Protein AF-A0A381I9R9-F1 (afdb_monomer)

Secondary structure (DSSP, 8-state):
-PPPPSS-----SSHHHHHHHHHHHTT-HHHHHHTTTGGG-HHHHHHHHHHHHTS-HHHHHHHHHHH--HHHHHHHHHH--

Foldseek 3Di:
DDDDDPDDDDDQPDDLLVVLVVCLVVLNNVCVCPVVVLVVDPVSVVSNLVSLLPDDPVSVVSSCVSVVDPVSVVVNVVSVD

pLDDT: mean 90.08, std 7.66, range [56.59, 96.25]

Sequence (81 aa):
MLLKRDEKIITPANSVHRAVLMAIEKGQLQNLIFDNNALASHRAMGAILSAILKLEPAKKILASKQLKSVYLDKLLSMNDK

Solvent-accessible surface area (backbone atoms only — not comparable to full-atom values): 4953 Å² total; per-residue (Å²): 134,91,79,81,71,93,71,82,86,83,74,64,91,43,71,63,41,40,52,53,51,54,22,48,76,69,73,36,49,52,53,62,39,63,76,64,49,25,78,82,31,68,68,51,40,52,50,51,52,54,36,50,73,71,45,56,70,71,58,38,53,52,43,42,69,68,62,69,41,74,65,59,51,52,53,49,65,64,70,79,108

Organism: Clostridioides difficile (NCBI:txid1496)

Radius of gyration: 14.6 Å; Cα contacts (8 Å, |Δi|>4): 50; chains: 1; bounding box: 42×41×31 Å

Structure (mmCIF, N/CA/C/O backbone):
data_AF-A0A381I9R9-F1
#
_entry.id   AF-A0A381I9R9-F1
#
loop_
_atom_site.group_PDB
_atom_site.id
_atom_site.type_symbol
_atom_site.label_atom_id
_atom_site.label_alt_id
_atom_site.label_comp_id
_atom_site.label_asym_id
_atom_site.label_entity_id
_atom_site.label_seq_id
_atom_site.pdbx_PDB_ins_code
_atom_site.Cartn_x
_atom_site.Cartn_y
_atom_site.Cartn_z
_atom_site.occupancy
_atom_site.B_iso_or_equiv
_atom_site.auth_seq_id
_atom_site.auth_comp_id
_atom_site.auth_asym_id
_atom_site.auth_atom_id
_atom_site.pdbx_PDB_model_num
ATOM 1 N N . MET A 1 1 ? -30.143 32.445 -2.273 1.00 63.62 1 MET A N 1
ATOM 2 C CA . MET A 1 1 ? -29.344 31.968 -1.121 1.00 63.62 1 MET A CA 1
ATOM 3 C C . MET A 1 1 ? -28.531 30.762 -1.565 1.00 63.62 1 MET A C 1
ATOM 5 O O . MET A 1 1 ? -29.103 29.886 -2.198 1.00 63.62 1 MET A O 1
ATOM 9 N N . LEU A 1 2 ? -27.224 30.724 -1.289 1.00 74.00 2 LEU A N 1
ATOM 10 C CA . LEU A 1 2 ? -26.395 29.538 -1.539 1.00 74.00 2 LEU A CA 1
ATOM 11 C C . LEU A 1 2 ? -26.636 28.526 -0.411 1.00 74.00 2 LEU A C 1
ATOM 13 O O . LEU A 1 2 ? -26.393 28.836 0.752 1.00 74.00 2 LEU A O 1
ATOM 17 N N . LEU A 1 3 ? -27.137 27.340 -0.755 1.00 81.88 3 LEU A N 1
ATOM 18 C CA . LEU A 1 3 ? -27.315 26.228 0.179 1.00 81.88 3 LEU A CA 1
ATOM 19 C C . LEU A 1 3 ? -25.996 25.454 0.285 1.00 81.88 3 LEU A C 1
ATOM 21 O O . LEU A 1 3 ? -25.366 25.133 -0.724 1.00 81.88 3 LEU A O 1
ATOM 25 N N . LYS A 1 4 ? -25.552 25.181 1.513 1.00 81.12 4 LYS A N 1
ATOM 26 C CA . LYS A 1 4 ? -24.344 24.390 1.764 1.00 81.12 4 LYS A CA 1
ATOM 27 C C . LYS A 1 4 ? -24.654 22.924 1.454 1.00 81.12 4 LYS A C 1
ATOM 29 O O . LYS A 1 4 ? -25.679 22.419 1.891 1.00 81.12 4 LYS A O 1
ATOM 34 N N . ARG A 1 5 ? -23.784 22.252 0.694 1.00 80.19 5 ARG A N 1
ATOM 35 C CA . ARG A 1 5 ? -23.942 20.823 0.381 1.00 80.19 5 ARG A CA 1
ATOM 36 C C . ARG A 1 5 ? -23.780 19.997 1.660 1.00 80.19 5 ARG A C 1
ATOM 38 O O . ARG A 1 5 ? -22.813 20.231 2.386 1.00 80.19 5 ARG A O 1
ATOM 45 N N . ASP A 1 6 ? -24.678 19.038 1.887 1.00 82.38 6 ASP A N 1
ATOM 46 C CA . ASP A 1 6 ? -24.672 18.184 3.087 1.00 82.38 6 ASP A CA 1
ATOM 47 C C . ASP A 1 6 ? -23.374 17.384 3.231 1.00 82.38 6 ASP A C 1
ATOM 49 O O . ASP A 1 6 ? -22.843 17.226 4.327 1.00 82.38 6 ASP A O 1
ATOM 53 N N . GLU A 1 7 ? -22.803 16.942 2.111 1.00 81.12 7 GLU A N 1
ATOM 54 C CA . GLU A 1 7 ? -21.593 16.131 2.107 1.00 81.12 7 GLU A CA 1
ATOM 55 C C . GLU A 1 7 ? -20.448 16.857 1.396 1.00 81.12 7 GLU A C 1
ATOM 57 O O . GLU A 1 7 ? -20.593 17.343 0.271 1.00 81.12 7 GLU A O 1
ATOM 62 N N . LYS A 1 8 ? -19.267 16.917 2.009 1.00 75.38 8 LYS A N 1
ATOM 63 C CA . LYS A 1 8 ? -18.089 17.561 1.417 1.00 75.38 8 LYS A CA 1
ATOM 64 C C . LYS A 1 8 ? -17.180 16.497 0.800 1.00 75.38 8 LYS A C 1
ATOM 66 O O . LYS A 1 8 ? -16.563 15.728 1.525 1.00 75.38 8 LYS A O 1
ATOM 71 N N . ILE A 1 9 ? -17.066 16.471 -0.531 1.00 77.56 9 ILE A N 1
ATOM 72 C CA . ILE A 1 9 ? -16.108 15.584 -1.214 1.00 77.56 9 ILE A CA 1
ATOM 73 C C . ILE A 1 9 ? -14.701 16.138 -0.989 1.00 77.56 9 ILE A C 1
ATOM 75 O O . ILE A 1 9 ? -14.377 17.229 -1.461 1.00 77.56 9 ILE A O 1
ATOM 79 N N . ILE A 1 10 ? -13.866 15.391 -0.268 1.00 75.75 10 ILE A N 1
ATOM 80 C CA . ILE A 1 10 ? -12.444 15.706 -0.117 1.00 75.75 10 ILE A CA 1
ATOM 81 C C . ILE A 1 10 ? -11.708 15.135 -1.328 1.00 75.75 10 ILE A C 1
ATOM 83 O O . ILE A 1 10 ? -11.660 13.923 -1.534 1.00 75.75 10 ILE A O 1
ATOM 87 N N . THR A 1 11 ? -11.137 16.011 -2.150 1.00 79.56 11 THR A N 1
ATOM 88 C CA . THR A 1 11 ? -10.336 15.593 -3.301 1.00 79.56 11 THR A CA 1
ATOM 89 C C . THR A 1 11 ? -8.958 15.099 -2.856 1.00 79.56 11 THR A C 1
ATOM 91 O O . THR A 1 11 ? -8.363 15.695 -1.954 1.00 79.56 11 THR A O 1
ATOM 94 N N . PRO A 1 12 ? -8.393 14.071 -3.512 1.00 84.06 12 PRO A N 1
ATOM 95 C CA . PRO A 1 12 ? -7.027 13.637 -3.244 1.00 84.06 12 PRO A CA 1
ATOM 96 C C . PRO A 1 12 ? -6.022 14.778 -3.443 1.00 84.06 12 PRO A C 1
ATOM 98 O O . PRO A 1 12 ? -6.102 15.518 -4.423 1.00 84.06 12 PRO A O 1
ATOM 101 N N . ALA A 1 13 ? -5.044 14.888 -2.542 1.00 86.44 13 ALA A N 1
ATOM 102 C CA . ALA A 1 13 ? -4.100 16.009 -2.518 1.00 86.44 13 ALA A CA 1
ATOM 103 C C . ALA A 1 13 ? -3.130 16.052 -3.717 1.00 86.44 13 ALA A C 1
ATOM 105 O O . ALA A 1 13 ? -2.558 17.098 -4.010 1.00 86.44 13 ALA A O 1
ATOM 106 N N . ASN A 1 14 ? -2.897 14.920 -4.389 1.00 91.81 14 ASN A N 1
ATOM 107 C CA . ASN A 1 14 ? -2.073 14.836 -5.596 1.00 91.81 14 ASN A CA 1
ATOM 108 C C . ASN A 1 14 ? -2.406 13.578 -6.421 1.00 91.81 14 ASN A C 1
ATOM 110 O O . ASN A 1 14 ? -3.175 12.713 -5.990 1.00 91.81 14 ASN A O 1
ATOM 114 N N . SER A 1 15 ? -1.795 13.461 -7.603 1.00 92.44 15 SER A N 1
ATOM 115 C CA . SER A 1 15 ? -2.034 12.356 -8.540 1.00 92.44 15 SER A CA 1
ATOM 116 C C . SER A 1 15 ? -1.641 10.984 -7.990 1.00 92.44 15 SER A C 1
ATOM 118 O O . SER A 1 15 ? -2.342 10.011 -8.252 1.00 92.44 15 SER A O 1
ATOM 120 N N . VAL A 1 16 ? -0.564 10.891 -7.199 1.00 93.38 16 VAL A N 1
ATOM 121 C CA . VAL A 1 16 ? -0.132 9.618 -6.592 1.00 93.38 16 VAL A CA 1
ATOM 122 C C . VAL A 1 16 ? -1.146 9.167 -5.549 1.00 93.38 16 VAL A C 1
ATOM 124 O O . VAL A 1 16 ? -1.596 8.028 -5.585 1.00 93.38 16 VAL A O 1
ATOM 127 N N . HIS A 1 17 ? -1.571 10.081 -4.674 1.00 94.06 17 HIS A N 1
ATOM 128 C CA . HIS A 1 17 ? -2.621 9.833 -3.693 1.00 94.06 17 HIS A CA 1
ATOM 129 C C . HIS A 1 17 ? -3.889 9.341 -4.400 1.00 94.06 17 HIS A C 1
ATOM 131 O O . HIS A 1 17 ? -4.438 8.306 -4.028 1.00 94.06 17 HIS A O 1
ATOM 137 N N . ARG A 1 18 ? -4.317 10.028 -5.467 1.00 94.31 18 ARG A N 1
ATOM 138 C CA . ARG A 1 18 ? -5.479 9.620 -6.267 1.00 94.31 18 ARG A CA 1
ATOM 139 C C . ARG A 1 18 ? -5.317 8.209 -6.837 1.00 94.31 18 ARG A C 1
ATOM 141 O O . ARG A 1 18 ? -6.234 7.406 -6.705 1.00 94.31 18 ARG A O 1
ATOM 148 N N . ALA A 1 19 ? -4.185 7.908 -7.471 1.00 95.00 19 ALA A N 1
ATOM 149 C CA . ALA A 1 19 ? -3.932 6.604 -8.080 1.00 95.00 19 ALA A CA 1
ATOM 150 C C . ALA A 1 19 ? -3.948 5.473 -7.042 1.00 95.00 19 ALA A C 1
ATOM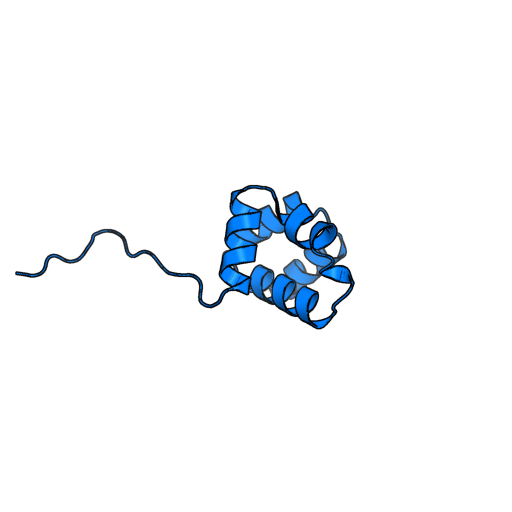 152 O O . ALA A 1 19 ? -4.606 4.458 -7.255 1.00 95.00 19 ALA A O 1
ATOM 153 N N . VAL A 1 20 ? -3.291 5.681 -5.898 1.00 95.62 20 VAL A N 1
ATOM 154 C CA . VAL A 1 20 ? -3.247 4.717 -4.791 1.00 95.62 20 VAL A CA 1
ATOM 155 C C . VAL A 1 20 ? -4.635 4.488 -4.198 1.00 95.62 20 VAL A C 1
ATOM 157 O O . VAL A 1 20 ? -5.033 3.338 -4.036 1.00 95.62 20 VAL A O 1
ATOM 160 N N . LEU A 1 21 ? -5.397 5.555 -3.932 1.00 94.94 21 LEU A N 1
ATOM 161 C CA . LEU A 1 21 ? -6.774 5.440 -3.445 1.00 94.94 21 LEU A CA 1
ATOM 162 C C . LEU A 1 21 ? -7.647 4.627 -4.400 1.00 94.94 21 LEU A C 1
ATOM 164 O O . LEU A 1 21 ? -8.271 3.660 -3.974 1.00 94.94 21 LEU A O 1
ATOM 168 N N . MET A 1 22 ? -7.641 4.975 -5.690 1.00 94.50 22 MET A N 1
ATOM 169 C CA . MET A 1 22 ? -8.433 4.262 -6.694 1.00 94.50 22 MET A CA 1
ATOM 170 C C . MET A 1 22 ? -8.023 2.792 -6.802 1.00 94.50 22 MET A C 1
ATOM 172 O O . MET A 1 22 ? -8.882 1.926 -6.942 1.00 94.50 22 MET A O 1
ATOM 176 N N . ALA A 1 23 ? -6.722 2.497 -6.743 1.00 96.25 23 ALA A N 1
ATOM 177 C CA . ALA A 1 23 ? -6.230 1.129 -6.812 1.00 96.25 23 ALA A CA 1
ATOM 178 C C . ALA A 1 23 ? -6.676 0.306 -5.596 1.00 96.25 23 ALA A C 1
ATOM 180 O O . ALA A 1 23 ? -7.137 -0.818 -5.767 1.00 96.25 23 ALA A O 1
ATOM 181 N N . ILE A 1 24 ? -6.615 0.873 -4.387 1.00 95.88 24 ILE A N 1
ATOM 182 C CA . ILE A 1 24 ? -7.094 0.215 -3.164 1.00 95.88 24 ILE A CA 1
ATOM 183 C C . ILE A 1 24 ? -8.605 -0.024 -3.233 1.00 95.88 24 ILE A C 1
ATOM 185 O O . ILE A 1 24 ? -9.060 -1.134 -2.974 1.00 95.88 24 ILE A O 1
ATOM 189 N N . GLU A 1 25 ? -9.384 0.987 -3.616 1.00 94.00 25 GLU A N 1
ATOM 190 C CA . GLU A 1 25 ? -10.848 0.890 -3.700 1.00 94.00 25 GLU A CA 1
ATOM 191 C C . GLU A 1 25 ? -11.301 -0.156 -4.729 1.00 94.00 25 GLU A C 1
ATOM 193 O O . GLU A 1 25 ? -12.306 -0.829 -4.522 1.00 94.00 25 GLU A O 1
ATOM 198 N N . LYS A 1 26 ? -10.527 -0.350 -5.803 1.00 95.88 26 LYS A N 1
ATOM 199 C CA . LYS A 1 26 ? -10.795 -1.350 -6.848 1.00 95.88 26 LYS A CA 1
ATOM 200 C C . LYS A 1 26 ? -10.154 -2.719 -6.608 1.00 95.88 26 LYS A C 1
ATOM 202 O O . LYS A 1 26 ? -10.330 -3.608 -7.434 1.00 95.88 26 LYS A O 1
ATOM 207 N N . GLY A 1 27 ? -9.380 -2.906 -5.541 1.00 95.75 27 GLY A N 1
ATOM 208 C CA . GLY A 1 27 ? -8.655 -4.164 -5.325 1.00 95.75 27 GLY A CA 1
ATOM 209 C C . GLY A 1 27 ? -7.441 -4.377 -6.239 1.00 95.75 27 GLY A C 1
ATOM 210 O O . GLY A 1 27 ? -6.941 -5.492 -6.332 1.00 95.75 27 GLY A O 1
ATOM 211 N N . GLN A 1 28 ? -6.964 -3.334 -6.923 1.00 95.88 28 GLN A N 1
ATOM 212 C CA .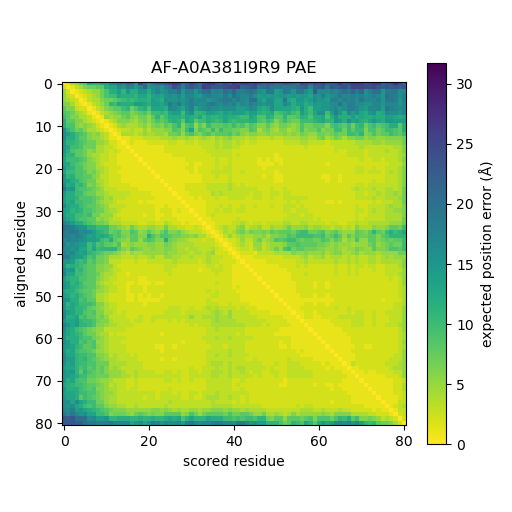 GLN A 1 28 ? -5.892 -3.387 -7.927 1.00 95.88 28 GLN A CA 1
ATOM 213 C C . GLN A 1 28 ? -4.573 -2.767 -7.444 1.00 95.88 28 GLN A C 1
ATOM 215 O O . GLN A 1 28 ? -3.751 -2.320 -8.247 1.00 95.88 28 GLN A O 1
ATOM 220 N N . LEU A 1 29 ? -4.342 -2.719 -6.127 1.00 95.25 29 LEU A N 1
ATOM 221 C CA . LEU A 1 29 ? -3.096 -2.177 -5.576 1.00 95.25 29 LEU A CA 1
ATOM 222 C C . LEU A 1 29 ? -1.857 -2.944 -6.068 1.00 95.25 29 LEU A C 1
ATOM 224 O O . LEU A 1 29 ? -0.817 -2.336 -6.313 1.00 95.25 29 LEU A O 1
ATOM 228 N N . GLN A 1 30 ? -1.976 -4.261 -6.255 1.00 93.19 30 GLN A N 1
ATOM 229 C CA . GLN A 1 30 ? -0.897 -5.091 -6.791 1.00 93.19 30 GLN A CA 1
ATOM 230 C C . GLN A 1 30 ? -0.544 -4.678 -8.226 1.00 93.19 30 GLN A C 1
ATOM 232 O O . GLN A 1 30 ? 0.615 -4.387 -8.499 1.00 93.19 30 GLN A O 1
ATOM 237 N N . ASN A 1 31 ? -1.534 -4.539 -9.111 1.00 94.31 31 ASN A N 1
ATOM 238 C CA . ASN A 1 31 ? -1.333 -4.083 -10.490 1.00 94.31 31 ASN A CA 1
ATOM 239 C C . ASN A 1 31 ? -0.671 -2.702 -10.549 1.00 94.31 31 ASN A C 1
ATOM 241 O O . ASN A 1 31 ? 0.235 -2.470 -11.344 1.00 94.31 31 ASN A O 1
ATOM 245 N N . LEU A 1 32 ? -1.071 -1.781 -9.661 1.00 93.38 32 LEU A N 1
ATOM 246 C CA . LEU A 1 32 ? -0.446 -0.460 -9.589 1.00 93.38 32 LEU A CA 1
ATOM 247 C C . LEU A 1 32 ? 1.069 -0.556 -9.335 1.00 93.38 32 LEU A C 1
ATOM 249 O O . LEU A 1 32 ? 1.824 0.242 -9.888 1.00 93.38 32 LEU A O 1
ATOM 253 N N . ILE A 1 33 ? 1.500 -1.515 -8.513 1.00 91.50 33 ILE A N 1
ATOM 254 C CA . ILE A 1 33 ? 2.892 -1.678 -8.086 1.00 91.50 33 ILE A CA 1
ATOM 255 C C . ILE A 1 33 ? 3.705 -2.525 -9.075 1.00 91.50 33 ILE A C 1
ATOM 257 O O . ILE A 1 33 ? 4.811 -2.130 -9.453 1.00 91.50 33 ILE A O 1
ATOM 261 N N . PHE A 1 34 ? 3.177 -3.682 -9.472 1.00 90.12 34 PHE A N 1
ATOM 262 C CA . PHE A 1 34 ? 3.910 -4.682 -10.245 1.00 90.12 34 PHE A CA 1
ATOM 263 C C . PHE A 1 34 ? 3.797 -4.442 -11.754 1.00 90.12 34 PHE A C 1
ATOM 265 O O . PHE A 1 34 ? 4.822 -4.417 -12.431 1.00 90.12 34 PHE A O 1
ATOM 272 N N . ASP A 1 35 ? 2.598 -4.157 -12.270 1.00 87.12 35 ASP A N 1
ATOM 273 C CA . ASP A 1 35 ? 2.374 -4.043 -13.722 1.00 87.12 35 ASP A CA 1
ATOM 274 C C . ASP A 1 35 ? 2.918 -2.723 -14.297 1.00 87.12 35 ASP A C 1
ATOM 276 O O . ASP A 1 35 ? 3.250 -2.641 -15.477 1.00 87.12 35 ASP A O 1
ATOM 280 N N . ASN A 1 36 ? 3.063 -1.685 -13.465 1.00 83.31 36 ASN A N 1
ATOM 281 C CA . ASN A 1 36 ? 3.581 -0.374 -13.884 1.00 83.31 36 ASN A CA 1
ATOM 282 C C . ASN A 1 36 ? 5.078 -0.177 -13.599 1.0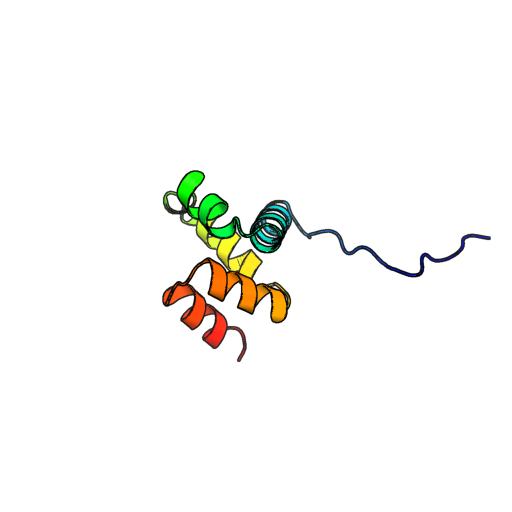0 83.31 36 ASN A C 1
ATOM 284 O O . ASN A 1 36 ? 5.553 0.960 -13.587 1.00 83.31 36 ASN A O 1
ATOM 288 N N . ASN A 1 37 ? 5.826 -1.252 -13.321 1.00 81.12 37 ASN A N 1
ATOM 289 C CA . ASN A 1 37 ? 7.252 -1.192 -12.980 1.00 81.12 37 ASN A CA 1
ATOM 290 C C . ASN A 1 37 ? 7.572 -0.217 -11.829 1.00 81.12 37 ASN A C 1
ATOM 292 O O . ASN A 1 37 ? 8.663 0.352 -11.773 1.00 81.12 37 ASN A O 1
ATOM 296 N N . ALA A 1 38 ? 6.650 -0.013 -10.881 1.00 84.25 38 ALA A N 1
ATOM 297 C CA . ALA A 1 38 ? 6.872 0.935 -9.789 1.00 84.25 38 ALA A CA 1
ATOM 298 C C . ALA A 1 38 ? 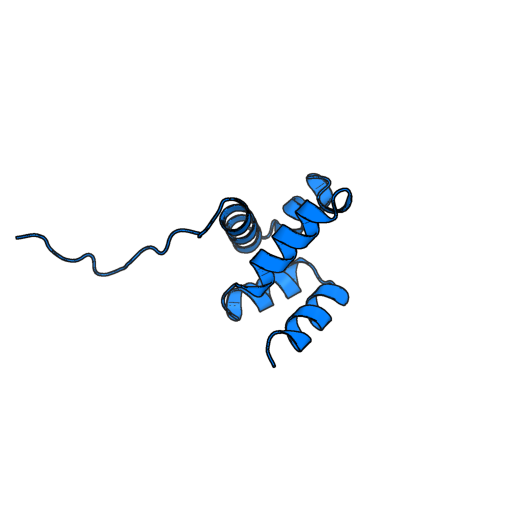8.050 0.506 -8.896 1.00 84.25 38 ALA A C 1
ATOM 300 O O . ALA A 1 38 ? 8.743 1.354 -8.338 1.00 84.25 38 ALA A O 1
ATOM 301 N N . LEU A 1 39 ? 8.317 -0.802 -8.812 1.00 84.25 39 LEU A N 1
ATOM 302 C CA . LEU A 1 39 ? 9.494 -1.369 -8.144 1.00 84.25 39 LEU A CA 1
ATOM 303 C C . LEU A 1 39 ? 10.822 -0.960 -8.790 1.00 84.25 39 LEU A C 1
ATOM 305 O O . LEU A 1 39 ? 11.819 -0.841 -8.085 1.00 84.25 39 LEU A O 1
ATOM 309 N N . ALA A 1 40 ? 10.840 -0.703 -10.101 1.00 87.12 40 ALA A N 1
ATOM 310 C CA . ALA A 1 40 ? 12.047 -0.278 -10.809 1.00 87.12 40 ALA A CA 1
ATOM 311 C C . ALA A 1 40 ?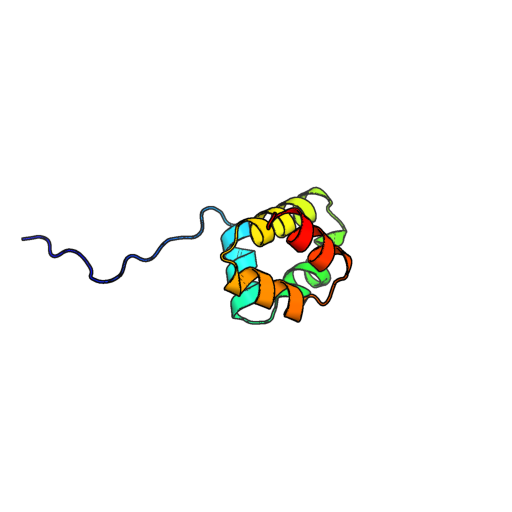 12.441 1.174 -10.481 1.00 87.12 40 ALA A C 1
ATOM 313 O O . ALA A 1 40 ? 13.523 1.626 -10.846 1.00 87.12 40 ALA A O 1
ATOM 314 N N . SER A 1 41 ? 11.577 1.920 -9.780 1.00 92.12 41 SER A N 1
ATOM 315 C CA . SER A 1 41 ? 11.839 3.292 -9.364 1.00 92.12 41 SER A CA 1
ATOM 316 C C . SER A 1 41 ? 11.652 3.458 -7.861 1.00 92.12 41 SER A C 1
ATOM 318 O O . SER A 1 41 ? 10.534 3.542 -7.351 1.00 92.12 41 SER A O 1
ATOM 320 N N . HIS A 1 42 ? 12.764 3.642 -7.147 1.00 90.94 42 HIS A N 1
ATOM 321 C CA . HIS A 1 42 ? 12.745 3.999 -5.725 1.00 90.94 42 HIS A CA 1
ATOM 322 C C . HIS A 1 42 ? 11.873 5.228 -5.443 1.00 90.94 42 HIS A C 1
ATOM 324 O O . HIS A 1 42 ? 11.151 5.265 -4.448 1.00 90.94 42 HIS A O 1
ATOM 330 N N . ARG A 1 43 ? 11.891 6.223 -6.343 1.00 91.88 43 ARG A N 1
ATOM 331 C CA . ARG A 1 43 ? 11.072 7.432 -6.211 1.00 91.88 43 ARG A CA 1
ATOM 332 C C . ARG A 1 43 ? 9.581 7.123 -6.338 1.00 91.88 43 ARG A C 1
ATOM 334 O O . ARG A 1 43 ? 8.794 7.650 -5.554 1.00 91.88 43 ARG A O 1
ATOM 341 N N . ALA A 1 44 ? 9.191 6.288 -7.302 1.00 92.81 44 ALA A N 1
ATOM 342 C CA . ALA A 1 44 ? 7.794 5.894 -7.473 1.00 92.81 44 ALA A CA 1
ATOM 343 C C . ALA A 1 44 ? 7.301 5.089 -6.265 1.00 92.81 44 ALA A C 1
ATOM 345 O O . ALA A 1 44 ? 6.274 5.430 -5.678 1.00 92.81 44 ALA A O 1
ATOM 346 N N . MET A 1 45 ? 8.073 4.089 -5.834 1.00 93.94 45 MET A N 1
ATOM 347 C CA . MET A 1 45 ? 7.733 3.274 -4.671 1.00 93.94 45 MET A CA 1
ATOM 348 C C . MET A 1 45 ? 7.650 4.107 -3.387 1.00 93.94 45 MET A C 1
ATOM 350 O O . MET A 1 45 ? 6.680 3.997 -2.639 1.00 93.94 45 MET A O 1
ATOM 354 N N . GLY A 1 46 ? 8.610 5.008 -3.160 1.00 94.69 46 GLY A N 1
ATOM 355 C CA . GLY A 1 46 ? 8.586 5.927 -2.023 1.00 94.69 46 GLY A CA 1
ATOM 356 C C . GLY A 1 46 ? 7.339 6.814 -2.014 1.00 94.69 46 GLY A C 1
ATOM 357 O O . GLY A 1 46 ? 6.727 7.004 -0.962 1.00 94.69 46 GLY A O 1
ATOM 358 N N . ALA A 1 47 ? 6.908 7.304 -3.180 1.00 94.81 47 ALA A N 1
ATOM 359 C CA . ALA A 1 47 ? 5.688 8.098 -3.303 1.00 94.81 47 ALA A CA 1
ATOM 360 C C . ALA A 1 47 ? 4.417 7.273 -3.030 1.00 94.81 47 ALA A C 1
ATOM 362 O O . ALA A 1 47 ? 3.524 7.756 -2.333 1.00 94.81 47 ALA A O 1
ATOM 363 N N . ILE A 1 48 ? 4.344 6.033 -3.530 1.00 94.81 48 ILE A N 1
ATOM 364 C CA . ILE A 1 48 ? 3.218 5.116 -3.288 1.00 94.81 48 ILE A CA 1
ATOM 365 C C . ILE A 1 48 ? 3.111 4.783 -1.798 1.00 94.81 48 ILE A C 1
ATOM 367 O O . ILE A 1 48 ? 2.051 4.969 -1.203 1.00 94.81 48 ILE A O 1
ATOM 371 N N . LEU A 1 49 ? 4.208 4.356 -1.170 1.00 94.62 49 LEU A N 1
ATOM 372 C CA . LEU A 1 49 ? 4.231 4.019 0.255 1.00 94.62 49 LEU A CA 1
ATOM 373 C C . LEU A 1 49 ? 3.894 5.233 1.127 1.00 94.62 49 LEU A C 1
ATOM 375 O O . LEU A 1 49 ? 3.082 5.128 2.042 1.00 94.62 49 LEU A O 1
ATOM 379 N N . SER A 1 50 ? 4.439 6.408 0.796 1.00 94.44 50 SER A N 1
ATOM 380 C CA . SER A 1 50 ? 4.100 7.660 1.485 1.00 94.44 50 SER A CA 1
ATOM 381 C C . SER A 1 50 ? 2.620 8.012 1.358 1.00 94.44 50 SER A C 1
ATOM 383 O O . SER A 1 50 ? 2.041 8.564 2.292 1.00 94.44 50 SER A O 1
ATOM 385 N N . ALA A 1 51 ? 1.999 7.723 0.210 1.00 95.31 51 ALA A N 1
ATOM 386 C CA . ALA A 1 51 ? 0.567 7.916 0.035 1.00 95.31 51 ALA A CA 1
ATOM 387 C C . ALA A 1 51 ? -0.228 6.946 0.918 1.00 95.31 51 ALA A C 1
ATOM 389 O O . ALA A 1 51 ? -1.120 7.408 1.620 1.00 95.31 51 ALA A O 1
ATOM 390 N N . ILE A 1 52 ? 0.138 5.656 0.957 1.00 95.31 52 ILE A N 1
ATOM 391 C CA . ILE A 1 52 ? -0.505 4.637 1.810 1.00 95.31 52 ILE A CA 1
ATOM 392 C C . ILE A 1 52 ? -0.418 5.020 3.296 1.00 95.31 52 ILE A C 1
ATOM 394 O O . ILE A 1 52 ? -1.419 4.960 4.007 1.00 95.31 52 ILE A O 1
ATOM 398 N N . LEU A 1 53 ? 0.747 5.481 3.761 1.00 94.38 53 LEU A N 1
ATOM 399 C CA . LEU A 1 53 ? 0.962 5.908 5.151 1.00 94.38 53 LEU A CA 1
ATOM 400 C C . LEU A 1 53 ? 0.077 7.082 5.591 1.00 94.38 53 LEU A C 1
ATOM 402 O O . LEU A 1 53 ? -0.215 7.218 6.778 1.00 94.38 53 LEU A O 1
ATOM 406 N N . LYS A 1 54 ? -0.350 7.929 4.651 1.00 92.38 54 LYS A N 1
ATOM 407 C CA . LYS A 1 54 ? -1.191 9.106 4.916 1.00 92.38 54 LYS A CA 1
ATOM 408 C C . LYS A 1 54 ? -2.691 8.822 4.798 1.00 92.38 54 LYS A C 1
ATOM 410 O O . LYS A 1 54 ? -3.485 9.742 4.973 1.00 92.38 54 LYS A O 1
ATOM 415 N N . LEU A 1 55 ? -3.083 7.591 4.467 1.00 91.94 55 LEU A N 1
ATOM 416 C CA . LEU A 1 55 ? -4.490 7.209 4.376 1.00 91.94 55 LEU A CA 1
ATOM 417 C C . LEU A 1 55 ? -5.122 7.024 5.758 1.00 91.94 55 LEU A C 1
ATOM 419 O O . LEU A 1 55 ? -4.441 6.797 6.758 1.00 91.94 55 LEU A O 1
ATOM 423 N N . GLU A 1 56 ? -6.452 7.057 5.787 1.00 91.88 56 GLU A N 1
ATOM 424 C CA . GLU A 1 56 ? -7.238 6.695 6.965 1.00 91.88 56 GLU A CA 1
ATOM 425 C C . GLU A 1 56 ? -6.963 5.240 7.404 1.00 91.88 56 GLU A C 1
ATOM 427 O O . GLU A 1 56 ? -6.718 4.379 6.545 1.00 91.88 56 GLU A O 1
ATOM 432 N N . PRO A 1 57 ? -7.062 4.921 8.711 1.00 92.88 57 PRO A N 1
ATOM 433 C CA . PRO A 1 57 ? -6.743 3.592 9.247 1.00 92.88 57 PRO A CA 1
ATOM 434 C C . PRO A 1 57 ? -7.451 2.434 8.530 1.00 92.88 57 PRO A C 1
ATOM 436 O O . PRO A 1 57 ? -6.838 1.410 8.234 1.00 92.88 57 PRO A O 1
ATOM 439 N N . ALA A 1 58 ? -8.723 2.610 8.159 1.00 93.81 58 ALA A N 1
ATOM 440 C CA . ALA A 1 58 ? -9.480 1.593 7.431 1.00 93.81 58 ALA A CA 1
ATOM 441 C C . ALA A 1 58 ? -8.861 1.269 6.057 1.00 93.81 58 ALA A C 1
ATOM 443 O O . ALA A 1 58 ? -8.720 0.100 5.688 1.00 93.81 58 ALA A O 1
ATOM 444 N N . LYS A 1 59 ? -8.432 2.298 5.313 1.00 94.00 59 LYS A N 1
ATOM 445 C CA . LYS A 1 59 ? -7.808 2.130 3.993 1.00 94.00 59 LYS A CA 1
ATOM 446 C C . LYS A 1 59 ? -6.393 1.554 4.102 1.00 94.00 59 LYS A C 1
ATOM 448 O O . LYS A 1 59 ? -6.007 0.767 3.242 1.00 94.00 59 LYS A O 1
ATOM 453 N N . LYS A 1 60 ? -5.649 1.866 5.171 1.00 95.06 60 LYS A N 1
ATOM 454 C CA . LYS A 1 60 ? -4.347 1.239 5.475 1.00 95.06 60 LYS A CA 1
ATOM 455 C C . LYS A 1 60 ? -4.470 -0.272 5.675 1.00 95.06 60 LYS A C 1
ATOM 457 O O . LYS A 1 60 ? -3.726 -1.032 5.059 1.00 95.06 60 LYS A O 1
ATOM 462 N N . ILE A 1 61 ? -5.446 -0.712 6.473 1.00 94.31 61 ILE A N 1
ATOM 463 C CA . ILE A 1 61 ? -5.715 -2.142 6.701 1.00 94.31 61 ILE A CA 1
ATOM 464 C C . ILE A 1 61 ? -6.087 -2.833 5.384 1.00 94.31 61 ILE A C 1
ATOM 466 O O . ILE A 1 61 ? -5.612 -3.932 5.101 1.00 94.31 61 ILE A O 1
ATOM 470 N N . LEU A 1 62 ? -6.911 -2.190 4.550 1.00 96.12 62 LEU A N 1
ATOM 471 C CA . LEU A 1 62 ? -7.274 -2.730 3.241 1.00 96.12 62 LEU A CA 1
ATOM 472 C C . LEU A 1 62 ? -6.057 -2.846 2.307 1.00 96.12 62 LEU A C 1
ATOM 474 O O . LEU A 1 62 ? -5.890 -3.875 1.653 1.00 96.12 62 LEU A O 1
ATOM 478 N N . ALA A 1 63 ? -5.185 -1.835 2.285 1.00 96.12 63 ALA A N 1
ATOM 479 C CA . ALA A 1 63 ? -3.938 -1.862 1.524 1.00 96.12 63 ALA A CA 1
ATOM 480 C C . ALA A 1 63 ? -3.006 -2.997 1.984 1.00 96.12 63 ALA A C 1
ATOM 482 O O . ALA A 1 63 ? -2.488 -3.734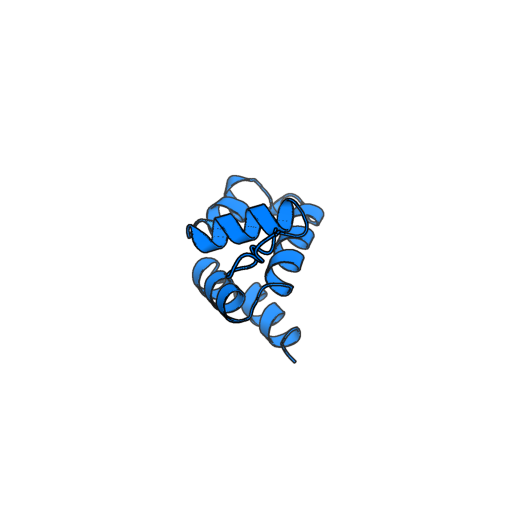 1.145 1.00 96.12 63 ALA A O 1
ATOM 483 N N . SER A 1 64 ? -2.847 -3.182 3.300 1.00 95.31 64 SER A N 1
ATOM 484 C CA . SER A 1 64 ? -2.093 -4.299 3.894 1.00 95.31 64 SER A CA 1
ATOM 485 C C . SER A 1 64 ? -2.657 -5.654 3.450 1.00 95.31 64 SER A C 1
ATOM 487 O O . SER A 1 64 ? -1.923 -6.478 2.901 1.00 95.31 64 SER A O 1
ATOM 489 N N . LYS A 1 65 ? -3.978 -5.854 3.553 1.00 95.75 65 LYS A N 1
ATOM 490 C CA . LYS A 1 65 ? -4.646 -7.096 3.124 1.00 95.75 65 LYS A CA 1
ATOM 491 C C . LYS A 1 65 ? -4.491 -7.394 1.632 1.00 95.75 65 LYS A C 1
ATOM 493 O O . LYS A 1 65 ? -4.382 -8.563 1.264 1.00 95.75 65 LYS A O 1
ATOM 498 N N . GLN A 1 66 ? -4.517 -6.370 0.778 1.00 95.44 66 GLN A N 1
ATOM 499 C CA . GLN A 1 66 ? -4.335 -6.541 -0.666 1.00 95.44 66 GLN A CA 1
ATOM 500 C C . GLN A 1 66 ? -2.880 -6.839 -1.021 1.00 95.44 66 GLN A C 1
ATOM 502 O O . GLN A 1 66 ? -2.627 -7.758 -1.792 1.00 95.44 66 GLN A O 1
ATOM 507 N N . LEU A 1 67 ? -1.921 -6.091 -0.471 1.00 93.06 67 LEU A N 1
ATOM 508 C CA . LEU A 1 67 ? -0.510 -6.249 -0.825 1.00 93.06 67 LEU A CA 1
ATOM 509 C C . LEU A 1 67 ? 0.131 -7.484 -0.176 1.00 93.06 67 LEU A C 1
ATOM 511 O O . LEU A 1 67 ? 1.040 -8.061 -0.765 1.00 93.06 67 LEU A O 1
ATOM 515 N N . LYS A 1 68 ? -0.336 -7.886 1.016 1.00 94.06 68 LYS A N 1
ATOM 516 C CA . LYS A 1 68 ? 0.170 -9.033 1.795 1.00 94.06 68 LYS A CA 1
ATOM 517 C C . LYS A 1 68 ? 1.691 -9.001 1.975 1.00 94.06 68 LYS A C 1
ATOM 519 O O . LYS A 1 68 ? 2.381 -9.996 1.765 1.00 94.06 68 LYS A O 1
ATOM 524 N N .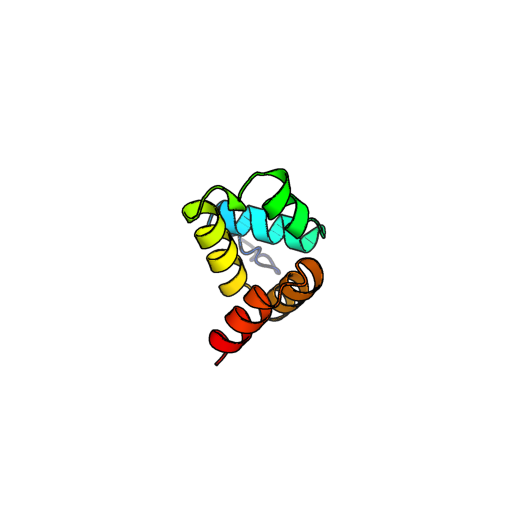 SER A 1 69 ? 2.217 -7.832 2.330 1.00 93.56 69 SER A N 1
ATOM 525 C CA . SER A 1 69 ? 3.655 -7.599 2.453 1.00 93.56 69 SER A CA 1
ATOM 526 C C . SER A 1 69 ? 4.060 -7.411 3.907 1.00 93.56 69 SER A C 1
ATOM 528 O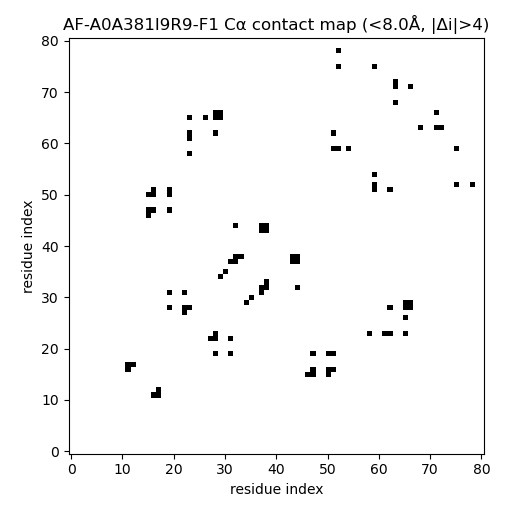 O . SER A 1 69 ? 3.665 -6.435 4.542 1.00 93.56 69 SER A O 1
ATOM 530 N N . VAL A 1 70 ? 4.959 -8.280 4.382 1.00 95.19 70 VAL A N 1
ATOM 531 C CA . VAL A 1 70 ? 5.590 -8.174 5.711 1.00 95.19 70 VAL A CA 1
ATOM 532 C C . VAL A 1 70 ? 6.263 -6.809 5.901 1.00 95.19 70 VAL A C 1
ATOM 534 O O . VAL A 1 70 ? 6.261 -6.249 6.997 1.00 95.19 70 VAL A O 1
ATOM 537 N N . TYR A 1 71 ? 6.825 -6.247 4.827 1.00 93.50 71 TYR A N 1
ATOM 538 C CA . TYR A 1 71 ? 7.448 -4.927 4.864 1.00 93.50 71 TYR A CA 1
ATOM 539 C C . TYR A 1 71 ? 6.419 -3.816 5.106 1.00 93.50 71 TYR A C 1
ATOM 541 O O . TYR A 1 71 ? 6.645 -2.958 5.959 1.00 93.50 71 TYR A O 1
ATOM 549 N N . LEU A 1 72 ? 5.283 -3.848 4.396 1.00 94.06 72 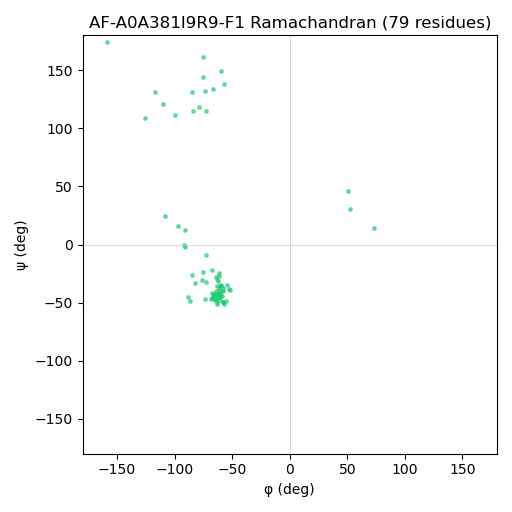LEU A N 1
ATOM 550 C CA . LEU A 1 72 ? 4.218 -2.859 4.578 1.00 94.06 72 LEU A CA 1
ATOM 551 C C . LEU A 1 72 ? 3.613 -2.953 5.983 1.00 94.06 72 LEU A C 1
ATOM 553 O O . LEU A 1 72 ? 3.422 -1.922 6.621 1.00 94.06 72 LEU A O 1
ATOM 557 N N . ASP A 1 73 ? 3.375 -4.164 6.484 1.00 95.19 73 ASP A N 1
ATOM 558 C CA . ASP A 1 73 ? 2.824 -4.374 7.827 1.00 95.19 73 ASP A CA 1
ATOM 559 C C . ASP A 1 73 ? 3.744 -3.790 8.907 1.00 95.19 73 ASP A C 1
ATOM 561 O O . ASP A 1 73 ? 3.300 -3.062 9.798 1.00 95.19 73 ASP A O 1
ATOM 565 N N . LYS A 1 74 ? 5.057 -4.027 8.787 1.00 95.44 74 LYS A N 1
ATOM 566 C CA . LYS A 1 74 ? 6.053 -3.450 9.697 1.00 95.44 74 LYS A CA 1
ATOM 567 C C . LYS A 1 74 ? 6.073 -1.924 9.622 1.00 95.44 74 LYS A C 1
ATOM 569 O O . LYS A 1 74 ? 6.095 -1.266 10.659 1.00 95.44 74 LYS A O 1
ATOM 574 N N . LEU A 1 75 ? 6.027 -1.365 8.417 1.00 94.56 75 LEU A N 1
ATOM 575 C CA . LEU A 1 75 ? 6.030 0.076 8.179 1.00 94.56 75 LEU A CA 1
ATOM 576 C C . LEU A 1 75 ? 4.773 0.764 8.751 1.00 94.56 75 LEU A C 1
ATOM 578 O O . LEU A 1 75 ? 4.891 1.812 9.381 1.00 94.56 75 LEU A O 1
ATOM 582 N N . LEU A 1 76 ? 3.594 0.146 8.627 1.00 94.50 76 LEU A N 1
ATOM 583 C CA . LEU A 1 76 ? 2.357 0.620 9.264 1.00 94.50 76 LEU A CA 1
ATOM 584 C C . LEU A 1 76 ? 2.452 0.569 10.795 1.00 94.50 76 LEU A C 1
ATOM 586 O O . LEU A 1 76 ? 2.172 1.564 11.456 1.00 94.50 76 LEU A O 1
ATOM 590 N N . SER A 1 77 ? 2.956 -0.536 11.356 1.00 93.06 77 SER A N 1
ATOM 591 C CA . SER A 1 77 ? 3.136 -0.684 12.810 1.00 93.06 77 SER A CA 1
ATOM 592 C C . SER A 1 77 ? 4.092 0.344 13.433 1.00 93.06 77 SER A C 1
ATOM 594 O O . SER A 1 77 ? 4.015 0.621 14.627 1.00 93.06 77 SER A O 1
ATOM 596 N N . MET A 1 78 ? 5.018 0.892 12.641 1.00 90.94 78 MET A N 1
ATOM 597 C CA . MET A 1 78 ? 5.944 1.942 13.070 1.00 90.94 78 MET A CA 1
ATOM 598 C C . MET A 1 78 ? 5.311 3.333 13.002 1.00 90.94 78 MET A C 1
ATOM 600 O O . MET A 1 78 ? 5.655 4.182 13.817 1.00 90.94 78 MET A O 1
ATOM 604 N N . ASN A 1 79 ? 4.426 3.561 12.030 1.00 86.31 79 ASN A N 1
ATOM 605 C CA . ASN A 1 79 ? 3.797 4.855 11.775 1.00 86.31 79 ASN A CA 1
ATOM 606 C C . ASN A 1 79 ? 2.550 5.110 12.633 1.00 86.31 79 ASN A C 1
ATOM 608 O O . ASN A 1 79 ? 2.186 6.261 12.832 1.00 86.31 79 ASN A O 1
ATOM 612 N N . ASP A 1 80 ? 1.867 4.057 13.078 1.00 74.00 80 ASP A N 1
ATOM 613 C CA . ASP A 1 80 ? 0.648 4.160 13.891 1.00 74.00 80 ASP A CA 1
ATOM 614 C C . ASP A 1 80 ? 0.944 4.176 15.413 1.00 74.00 80 ASP A C 1
ATOM 616 O O . ASP A 1 80 ? 0.029 4.027 16.223 1.00 74.00 80 ASP A O 1
ATOM 620 N N . LYS A 1 81 ? 2.220 4.350 15.793 1.00 56.59 81 LYS A N 1
ATOM 621 C CA . LYS A 1 81 ? 2.656 4.702 17.155 1.00 56.59 81 LYS A CA 1
ATOM 622 C C . LYS A 1 81 ? 2.565 6.206 17.374 1.00 56.59 81 LYS A C 1
ATOM 624 O O . LYS A 1 81 ? 2.214 6.589 18.509 1.00 56.59 81 LYS A O 1
#

Mean predicted aligned error: 5.26 Å